Protein AF-A0A662J8A5-F1 (afdb_monomer)

Secondary structure (DSSP, 8-state):
-PPPEEEEEES-TTSHHHHHHHHHHHTTT-EEEEE-GGGEEE-SSSSS-EEETTEEGGGSSEEEEE------HHHHHHHHHHHHHHHTT-

Mean predicted aligned error: 3.92 Å

Nearest PDB structures (foldseek):
  7qys-assembly2_F  TM=7.679E-01  e=4.227E-04  Pseudomonas syringae pv. tomato str. DC3000
  7qys-assembly1_B  TM=7.690E-01  e=4.834E-04  Pseudomonas syringae pv. tomato str. DC3000
  7qys-assembly2_H  TM=7.612E-01  e=4.520E-04  Pseudomonas syringae pv.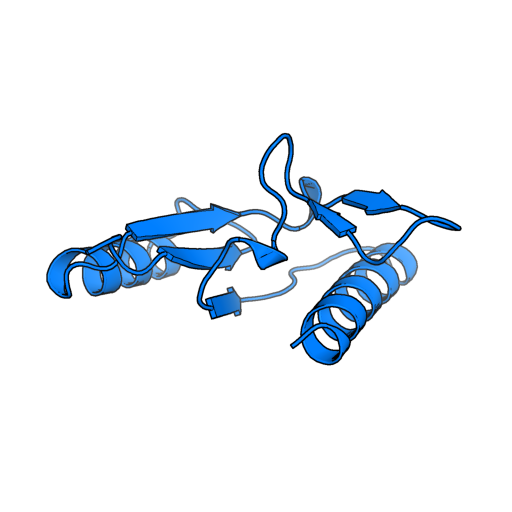 tomato str. DC3000
  7qys-assembly1_D  TM=7.699E-01  e=5.169E-04  Pseudomonas syringae pv. tomato str. DC3000
  7qyr-assembly1_F  TM=7.658E-01  e=8.268E-04  Pseudomonas aeruginosa PAO1

Foldseek 3Di:
DDFAEEEEEEPDCPDPVNVVVCVVCVVVRYHYHYHYLVQWDDDDPDPQFIARVPGTPVVHPYYDQYDNDDDPPVSSVVSVVNVVSVVVVD

Sequence (90 aa):
MRDMRIGLLTRNVDSWCSNQLCEAMRRRGIEPVPLRFQQLAAWVGFKRKVSSGSLTLDELDALIVRPIGPGSLDECLLRIDLLHRLYRGG

Solvent-accessible surface area (backbone atoms only — not comparable to full-atom values): 5385 Å² total; per-residue (Å²): 133,83,71,52,34,35,32,38,35,21,73,52,65,84,36,70,72,41,45,54,50,40,51,59,30,47,79,68,62,26,46,61,42,77,38,43,72,91,50,56,48,72,61,82,97,54,85,92,47,47,26,49,82,91,45,53,60,85,79,38,80,43,76,46,80,46,63,91,64,89,67,56,72,67,54,50,51,49,56,51,52,52,51,53,53,50,64,74,71,110

Structure (mmCIF, N/CA/C/O backbone):
data_AF-A0A662J8A5-F1
#
_entry.id   AF-A0A662J8A5-F1
#
loop_
_atom_site.group_PDB
_atom_site.id
_atom_site.type_symbol
_atom_site.label_atom_id
_atom_site.label_alt_id
_atom_site.label_comp_id
_atom_site.label_asym_id
_atom_site.label_entity_id
_atom_site.label_seq_id
_atom_site.pdbx_PDB_ins_code
_atom_site.Cartn_x
_atom_site.Cartn_y
_atom_site.Cartn_z
_atom_site.occupancy
_atom_site.B_iso_or_equiv
_atom_site.auth_seq_id
_atom_site.auth_comp_id
_atom_site.auth_asym_id
_atom_site.auth_atom_id
_atom_site.pdbx_PDB_model_num
ATOM 1 N N . MET A 1 1 ? -18.049 5.540 17.085 1.00 52.34 1 MET A N 1
ATOM 2 C CA . MET A 1 1 ? -16.870 4.692 16.802 1.00 52.34 1 MET A CA 1
ATOM 3 C C . MET A 1 1 ? -16.530 4.921 15.342 1.00 52.34 1 MET A C 1
ATOM 5 O O . MET A 1 1 ? -17.469 5.006 14.563 1.00 52.34 1 MET A O 1
ATOM 9 N N . ARG A 1 2 ? -15.263 5.153 14.984 1.00 69.69 2 ARG A N 1
ATOM 10 C CA . ARG A 1 2 ? -14.889 5.252 13.566 1.00 69.69 2 ARG A CA 1
ATOM 11 C C . ARG A 1 2 ? -14.791 3.825 13.026 1.00 69.69 2 ARG A C 1
ATOM 13 O O . ARG A 1 2 ? -14.237 2.978 13.724 1.00 69.69 2 ARG A O 1
ATOM 20 N N . ASP A 1 3 ? -15.368 3.565 11.859 1.00 83.38 3 ASP A N 1
ATOM 21 C CA . ASP A 1 3 ? -15.241 2.257 11.216 1.00 83.38 3 ASP A CA 1
ATOM 22 C C . ASP A 1 3 ? -13.766 1.996 10.892 1.00 83.38 3 ASP A C 1
ATOM 24 O O . ASP A 1 3 ? -13.040 2.918 10.512 1.00 83.38 3 A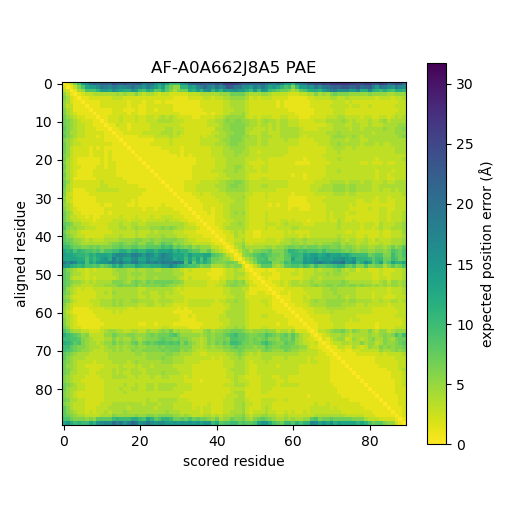SP A O 1
ATOM 28 N N . MET A 1 4 ? -13.319 0.754 11.084 1.00 95.38 4 MET A N 1
ATOM 29 C CA . MET A 1 4 ? -11.949 0.345 10.773 1.00 95.38 4 MET A CA 1
ATOM 30 C C . MET A 1 4 ? -11.716 0.456 9.262 1.00 95.38 4 MET A C 1
ATOM 32 O O . MET A 1 4 ? -12.523 -0.039 8.475 1.00 95.38 4 MET A O 1
ATOM 36 N N . ARG A 1 5 ? -10.604 1.063 8.850 1.00 96.62 5 ARG A N 1
ATOM 37 C CA . ARG A 1 5 ? -10.232 1.313 7.454 1.00 96.62 5 ARG A CA 1
ATOM 38 C C . ARG A 1 5 ? -8.991 0.511 7.099 1.00 96.62 5 ARG A C 1
ATOM 40 O O . ARG A 1 5 ? -7.922 0.731 7.664 1.00 96.62 5 ARG A O 1
ATOM 47 N N . ILE A 1 6 ? -9.107 -0.393 6.129 1.00 97.19 6 ILE A N 1
ATOM 48 C CA . ILE A 1 6 ? -7.974 -1.206 5.670 1.00 97.19 6 ILE A CA 1
ATOM 49 C C . ILE A 1 6 ? -7.633 -0.860 4.226 1.00 97.19 6 ILE A C 1
ATOM 51 O O . ILE A 1 6 ? -8.461 -0.983 3.322 1.00 97.19 6 ILE A O 1
ATOM 55 N N . GLY A 1 7 ? -6.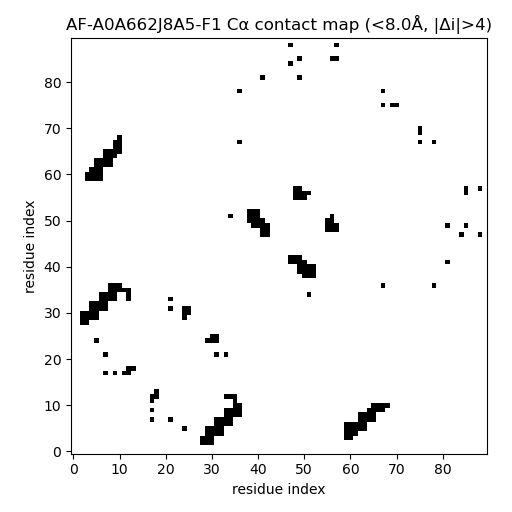380 -0.479 3.995 1.00 96.25 7 GLY A N 1
ATOM 56 C CA . GLY A 1 7 ? -5.836 -0.298 2.658 1.00 96.25 7 GLY A CA 1
ATOM 57 C C . GLY A 1 7 ? -5.651 -1.626 1.931 1.00 96.25 7 GLY A C 1
ATOM 58 O O . GLY A 1 7 ? -5.117 -2.582 2.492 1.00 96.25 7 GLY A O 1
ATOM 59 N N . LEU A 1 8 ? -6.022 -1.677 0.654 1.00 96.88 8 LEU A N 1
ATOM 60 C CA . LEU A 1 8 ? -5.697 -2.776 -0.251 1.00 96.88 8 LEU A CA 1
ATOM 61 C C . LEU A 1 8 ? -4.785 -2.257 -1.362 1.00 96.88 8 LEU A C 1
ATOM 63 O O . LEU A 1 8 ? -5.253 -1.739 -2.374 1.00 96.88 8 LEU A O 1
ATOM 67 N 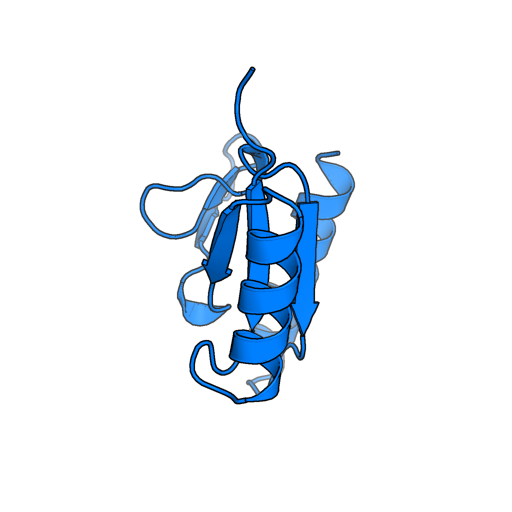N . LEU A 1 9 ? -3.476 -2.412 -1.175 1.00 95.38 9 LEU A N 1
ATOM 68 C CA . LEU A 1 9 ? -2.470 -2.029 -2.154 1.00 95.38 9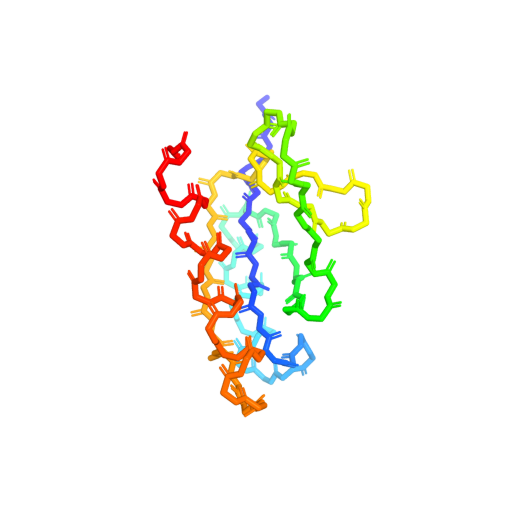 LEU A CA 1
ATOM 69 C C . LEU A 1 9 ? -2.279 -3.149 -3.173 1.00 95.38 9 LEU A C 1
ATOM 71 O O . LEU A 1 9 ? -1.732 -4.211 -2.861 1.00 95.38 9 LEU A O 1
ATOM 75 N N . THR A 1 10 ? -2.734 -2.918 -4.401 1.00 93.75 10 THR A N 1
ATOM 76 C CA . THR A 1 10 ? -2.752 -3.950 -5.436 1.00 93.75 10 THR A CA 1
ATOM 77 C C . THR A 1 10 ? -2.451 -3.432 -6.833 1.00 93.75 10 THR A C 1
ATOM 79 O O . THR A 1 10 ? -2.655 -2.263 -7.149 1.00 93.75 10 THR A O 1
ATOM 82 N N . ARG A 1 11 ? -1.965 -4.326 -7.704 1.00 90.44 11 ARG A N 1
ATOM 83 C CA . ARG A 1 11 ? -1.725 -4.024 -9.121 1.00 90.44 11 ARG A CA 1
ATOM 84 C C . ARG A 1 11 ? -3.014 -3.654 -9.857 1.00 90.44 11 ARG A C 1
ATOM 86 O O . ARG A 1 11 ? -2.998 -2.755 -10.690 1.00 90.44 11 ARG A O 1
ATOM 93 N N . ASN A 1 12 ? -4.101 -4.378 -9.592 1.00 91.56 12 ASN A N 1
ATOM 94 C CA . ASN A 1 12 ? -5.392 -4.162 -10.237 1.00 91.56 12 ASN A CA 1
ATOM 95 C C . ASN A 1 12 ? -6.507 -4.194 -9.188 1.00 91.56 12 ASN A C 1
ATOM 97 O O . ASN A 1 12 ? -6.854 -5.256 -8.664 1.00 91.56 12 ASN A O 1
ATOM 101 N N . VAL A 1 13 ? -7.054 -3.016 -8.899 1.00 91.44 13 VAL A N 1
ATOM 102 C CA . VAL A 1 13 ? -8.135 -2.825 -7.923 1.00 91.44 13 VAL A CA 1
ATOM 103 C C . VAL A 1 13 ? -9.440 -3.486 -8.370 1.00 91.44 13 VAL A C 1
ATOM 105 O O . VAL A 1 13 ? -10.183 -3.953 -7.518 1.00 91.44 13 VAL A O 1
ATOM 108 N N . ASP A 1 14 ? -9.640 -3.645 -9.680 1.00 93.19 14 ASP A N 1
ATOM 109 C CA . ASP A 1 14 ? -10.848 -4.225 -10.279 1.00 93.19 14 ASP A CA 1
ATOM 110 C C . ASP A 1 14 ? -10.724 -5.739 -10.523 1.00 93.19 14 ASP A C 1
ATOM 112 O O . ASP A 1 14 ? -11.621 -6.374 -11.080 1.00 93.19 14 ASP A O 1
ATOM 116 N N . SER A 1 15 ? -9.598 -6.354 -10.136 1.00 94.25 15 SER A N 1
ATOM 117 C CA . SER A 1 15 ? -9.426 -7.802 -10.279 1.00 94.25 15 SER A CA 1
ATOM 118 C C . SER A 1 15 ? -10.380 -8.574 -9.365 1.00 94.25 15 SER A C 1
ATOM 120 O O . SER A 1 15 ? -10.727 -8.111 -8.278 1.00 94.25 15 SER A O 1
ATOM 122 N N . TRP A 1 16 ? -10.736 -9.803 -9.757 1.00 95.44 16 TRP A N 1
ATOM 123 C CA . TRP A 1 16 ? -11.597 -10.668 -8.944 1.00 95.44 16 TRP A CA 1
ATOM 124 C C . TRP A 1 16 ? -11.074 -10.823 -7.508 1.00 95.44 16 TRP A C 1
ATOM 126 O O . TRP A 1 16 ? -11.819 -10.626 -6.555 1.00 95.44 16 TRP A O 1
ATOM 136 N N . CYS A 1 17 ? -9.773 -11.078 -7.333 1.00 93.19 17 CYS A N 1
ATOM 137 C CA . CYS A 1 17 ? -9.152 -11.210 -6.013 1.00 93.19 17 CYS A CA 1
ATOM 138 C C . CYS A 1 17 ? -9.295 -9.943 -5.154 1.00 93.19 17 CYS A C 1
ATOM 140 O O . CYS A 1 17 ? -9.522 -10.045 -3.947 1.00 93.19 17 CYS A O 1
ATOM 142 N N . SER A 1 18 ? -9.143 -8.766 -5.766 1.00 95.19 18 SER A N 1
ATOM 143 C CA . SER A 1 18 ? -9.265 -7.476 -5.081 1.00 95.19 18 SER A CA 1
ATOM 144 C C . SER A 1 18 ? -10.707 -7.217 -4.662 1.00 95.19 18 SER A C 1
ATOM 146 O O . SER A 1 18 ? -10.958 -6.908 -3.500 1.00 95.19 18 SER A O 1
ATOM 148 N N . ASN A 1 19 ? -11.659 -7.459 -5.567 1.00 96.50 19 ASN A N 1
ATOM 149 C CA . ASN A 1 19 ? -13.084 -7.345 -5.273 1.00 96.50 19 ASN A CA 1
ATOM 150 C C . ASN A 1 19 ? -13.510 -8.291 -4.146 1.00 96.50 19 ASN A C 1
ATOM 152 O O . ASN A 1 19 ? -14.181 -7.859 -3.214 1.00 96.50 19 ASN A O 1
ATOM 156 N N . GLN A 1 20 ? -13.053 -9.546 -4.162 1.00 97.56 20 GLN A N 1
ATOM 157 C CA . GLN A 1 20 ? -13.360 -10.510 -3.102 1.00 97.56 20 GLN A CA 1
ATOM 158 C C . GLN A 1 20 ? -12.832 -10.071 -1.729 1.00 97.56 20 GLN A C 1
ATOM 160 O O . GLN A 1 20 ? -13.510 -10.279 -0.722 1.00 97.56 20 GLN A O 1
ATOM 165 N N . LEU A 1 21 ? -11.645 -9.455 -1.668 1.00 96.81 21 LEU A N 1
ATOM 166 C CA . LEU A 1 21 ? -11.102 -8.906 -0.422 1.00 96.81 21 LEU A CA 1
ATOM 167 C C . LEU A 1 21 ? -11.905 -7.697 0.061 1.00 96.81 21 LEU A C 1
ATOM 169 O O . LEU A 1 21 ? -12.286 -7.661 1.230 1.00 96.81 21 LEU A O 1
ATOM 173 N N . CYS A 1 22 ? -12.211 -6.753 -0.830 1.00 97.12 22 CYS A N 1
ATOM 174 C CA . CYS A 1 22 ? -13.035 -5.589 -0.507 1.00 97.12 22 CYS A CA 1
ATOM 175 C C . CYS A 1 22 ? -14.419 -6.003 0.015 1.00 97.12 22 CYS A C 1
ATOM 177 O O . CYS A 1 22 ? -14.875 -5.497 1.036 1.00 97.12 22 CYS A O 1
ATOM 179 N N . GLU A 1 23 ? -15.069 -6.969 -0.634 1.00 97.75 23 GLU A N 1
ATOM 180 C CA . GLU A 1 23 ? -16.349 -7.521 -0.186 1.00 97.75 23 GLU A CA 1
ATOM 181 C C . GLU A 1 23 ? -16.243 -8.198 1.186 1.00 97.75 23 GLU A C 1
ATOM 183 O O . GLU A 1 23 ? -17.089 -7.997 2.058 1.00 97.75 23 GLU A O 1
ATOM 188 N N . ALA A 1 24 ? -15.183 -8.974 1.423 1.00 97.00 24 ALA A N 1
ATOM 189 C CA . ALA A 1 24 ? -14.958 -9.625 2.711 1.00 97.00 24 ALA A CA 1
ATOM 190 C C . ALA A 1 24 ? -14.671 -8.632 3.853 1.00 97.00 24 ALA A C 1
ATOM 192 O O . ALA A 1 24 ? -14.985 -8.941 5.005 1.00 97.00 24 ALA A O 1
ATOM 193 N N . MET A 1 25 ? -14.081 -7.471 3.551 1.00 96.94 25 MET A N 1
ATOM 194 C CA . MET A 1 25 ? -13.921 -6.356 4.492 1.00 96.94 25 MET A CA 1
ATOM 195 C C . MET A 1 25 ? -15.272 -5.716 4.807 1.00 96.94 25 MET A C 1
ATOM 1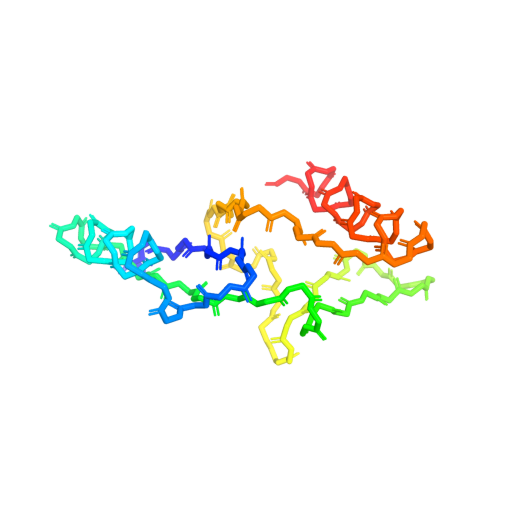97 O O . MET A 1 25 ? -15.657 -5.652 5.974 1.00 96.94 25 MET A O 1
ATOM 201 N N . ARG A 1 26 ? -16.047 -5.353 3.776 1.00 97.00 26 ARG A N 1
ATOM 202 C CA . ARG A 1 26 ? -17.371 -4.729 3.940 1.00 97.00 26 ARG A CA 1
ATOM 203 C C . ARG A 1 26 ? -18.321 -5.589 4.768 1.00 97.00 26 ARG A C 1
ATOM 205 O O . ARG A 1 26 ? -18.964 -5.079 5.679 1.00 97.00 26 ARG A O 1
ATOM 212 N N . ARG A 1 27 ? -18.355 -6.908 4.533 1.00 97.38 27 ARG A N 1
ATOM 213 C CA . ARG A 1 27 ? -19.169 -7.856 5.328 1.00 97.38 27 ARG A CA 1
ATOM 214 C C . ARG A 1 27 ? -18.799 -7.900 6.813 1.00 97.38 27 ARG A C 1
ATOM 216 O O . ARG A 1 27 ? -19.597 -8.373 7.613 1.00 97.38 27 ARG A O 1
ATOM 223 N N . ARG A 1 28 ? -17.599 -7.444 7.178 1.00 95.88 28 ARG A N 1
ATOM 224 C CA . ARG A 1 28 ? -17.120 -7.344 8.564 1.00 95.88 28 ARG A CA 1
ATOM 225 C C . ARG A 1 28 ? -17.228 -5.926 9.137 1.00 95.88 28 ARG A C 1
ATOM 227 O O . ARG A 1 28 ? -16.715 -5.697 10.225 1.00 95.88 28 ARG A O 1
ATOM 234 N N . GLY A 1 29 ? -17.864 -4.989 8.428 1.00 95.88 29 GLY A N 1
ATOM 235 C CA . GLY A 1 29 ? -17.951 -3.586 8.850 1.00 95.88 29 GLY A CA 1
ATOM 236 C C . GLY A 1 29 ? -16.628 -2.824 8.723 1.00 95.88 29 GLY A C 1
ATOM 237 O O . GLY A 1 29 ? -16.412 -1.850 9.432 1.00 95.88 29 GLY A O 1
ATOM 238 N N . ILE A 1 30 ? -15.725 -3.288 7.854 1.00 97.50 30 ILE A N 1
ATOM 239 C CA . ILE A 1 30 ? -14.435 -2.647 7.583 1.00 97.50 30 ILE A CA 1
ATOM 240 C C . ILE A 1 30 ? -14.541 -1.893 6.255 1.00 97.50 30 ILE A C 1
ATOM 242 O O . ILE A 1 30 ? -14.963 -2.470 5.250 1.00 97.50 30 ILE A O 1
ATOM 246 N N . GLU A 1 31 ? -14.124 -0.630 6.230 1.00 97.38 31 GLU A N 1
ATOM 247 C CA . GLU A 1 31 ? -14.032 0.193 5.022 1.00 97.38 31 GLU A CA 1
ATOM 248 C C . GLU A 1 31 ? -12.779 -0.204 4.214 1.00 97.38 31 GLU A C 1
ATOM 250 O O . GLU A 1 31 ? -11.651 0.001 4.679 1.00 97.38 31 GLU A O 1
ATOM 255 N N . PRO A 1 32 ? -12.925 -0.772 3.001 1.00 96.94 32 PRO A N 1
ATOM 256 C CA . PRO A 1 32 ? -11.783 -1.040 2.140 1.00 96.94 32 PRO A CA 1
ATOM 257 C C . PRO A 1 32 ? -11.319 0.241 1.438 1.00 96.94 32 PRO A C 1
ATOM 259 O O . PRO A 1 32 ? -12.117 0.939 0.813 1.00 96.94 32 PRO A O 1
ATOM 262 N N . VAL A 1 33 ? -10.011 0.490 1.443 1.00 96.75 33 VAL A N 1
ATOM 263 C CA . VAL A 1 33 ? -9.381 1.605 0.723 1.00 96.75 33 VAL A CA 1
ATOM 264 C C . VAL A 1 33 ? -8.476 1.042 -0.381 1.00 96.75 33 VAL A C 1
ATOM 266 O O . VAL A 1 33 ? -7.315 0.720 -0.123 1.00 96.75 33 VAL A O 1
ATOM 269 N N . PRO A 1 34 ? -8.981 0.843 -1.612 1.00 95.44 34 PRO A N 1
ATOM 270 C CA . PRO A 1 34 ? -8.180 0.302 -2.706 1.00 95.44 34 PRO A CA 1
ATOM 271 C C . PRO A 1 34 ? -7.131 1.316 -3.184 1.00 95.44 34 PRO A C 1
ATOM 273 O O . PRO A 1 34 ? -7.447 2.468 -3.473 1.00 95.44 34 PRO A O 1
ATOM 276 N N . LEU A 1 35 ? -5.880 0.870 -3.296 1.00 94.88 35 LEU A N 1
ATOM 277 C CA . LEU A 1 35 ? -4.714 1.688 -3.633 1.00 94.88 35 LEU A CA 1
ATOM 278 C C . LEU A 1 35 ? -3.857 0.996 -4.696 1.00 94.88 35 LEU A C 1
ATOM 280 O O . LEU A 1 35 ? -3.794 -0.234 -4.762 1.00 94.88 35 LEU A O 1
ATOM 284 N N . ARG A 1 36 ? -3.127 1.783 -5.491 1.00 92.75 36 ARG A N 1
ATOM 285 C CA . ARG A 1 36 ? -2.110 1.282 -6.429 1.00 92.75 36 ARG A CA 1
ATOM 286 C C . ARG A 1 36 ? -0.737 1.856 -6.104 1.00 92.75 36 ARG A C 1
ATOM 288 O O . ARG A 1 36 ? -0.628 3.014 -5.714 1.00 92.75 36 ARG A O 1
ATOM 295 N N . PHE A 1 37 ? 0.322 1.079 -6.339 1.00 91.44 37 PHE A N 1
ATOM 296 C CA . PHE A 1 37 ? 1.703 1.524 -6.095 1.00 91.44 37 PHE A CA 1
ATOM 297 C C . PHE A 1 37 ? 2.059 2.805 -6.851 1.00 91.44 37 PHE A C 1
ATOM 299 O O . PHE A 1 37 ? 2.753 3.654 -6.308 1.00 91.44 37 PHE A O 1
ATOM 306 N N . GLN A 1 38 ? 1.548 2.972 -8.071 1.00 89.00 38 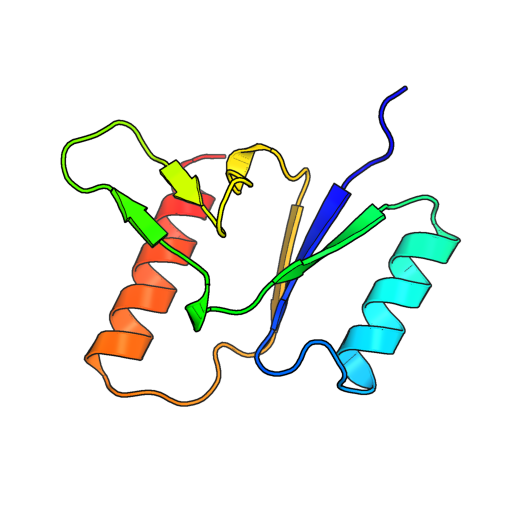GLN A N 1
ATOM 307 C CA . GLN A 1 38 ? 1.795 4.152 -8.905 1.00 89.00 38 GLN A CA 1
ATOM 308 C C . GLN A 1 38 ? 1.188 5.438 -8.333 1.00 89.00 38 GLN A C 1
ATOM 310 O O . GLN A 1 38 ? 1.508 6.524 -8.799 1.00 89.00 38 GLN A O 1
ATOM 315 N N . GLN A 1 39 ? 0.279 5.322 -7.364 1.00 90.44 39 GLN A N 1
ATOM 316 C CA . GLN A 1 39 ? -0.342 6.464 -6.699 1.00 90.44 39 GLN A CA 1
ATOM 317 C C . GLN A 1 39 ? 0.389 6.835 -5.407 1.00 90.44 39 GLN A C 1
ATOM 319 O O . GLN A 1 39 ? 0.072 7.869 -4.824 1.00 90.44 39 GLN A O 1
ATOM 324 N N . LEU A 1 40 ? 1.346 6.010 -4.961 1.00 91.62 40 LEU A N 1
ATOM 325 C CA . LEU A 1 40 ? 2.097 6.275 -3.746 1.00 91.62 40 LEU A CA 1
ATOM 326 C C . LEU A 1 40 ? 3.162 7.342 -3.988 1.00 91.62 40 LEU A C 1
ATOM 328 O O . LEU A 1 40 ? 3.972 7.237 -4.907 1.00 91.62 40 LEU A O 1
ATOM 332 N N . ALA A 1 41 ? 3.193 8.330 -3.105 1.00 90.25 41 ALA A N 1
ATOM 333 C CA . ALA A 1 41 ? 4.236 9.336 -3.025 1.00 90.25 41 ALA A CA 1
ATOM 334 C C . ALA A 1 41 ? 4.846 9.334 -1.622 1.00 90.25 41 ALA A C 1
ATOM 336 O O . ALA A 1 41 ? 4.167 9.054 -0.635 1.00 90.25 41 ALA A O 1
ATOM 337 N N . ALA A 1 42 ? 6.130 9.667 -1.526 1.00 88.88 42 ALA A N 1
ATOM 338 C CA . ALA A 1 42 ? 6.785 9.925 -0.253 1.00 88.88 42 ALA A CA 1
ATOM 339 C C . ALA A 1 42 ? 7.664 11.163 -0.343 1.00 88.88 42 ALA A C 1
ATOM 341 O O . ALA A 1 42 ? 8.211 11.490 -1.395 1.00 88.88 42 ALA A O 1
ATOM 342 N N . TRP A 1 43 ? 7.824 11.826 0.795 1.00 86.00 43 TRP A N 1
ATOM 343 C CA . TRP A 1 43 ? 8.641 13.024 0.905 1.00 86.00 43 TRP A CA 1
ATOM 344 C C . TRP A 1 43 ? 10.033 12.684 1.435 1.00 86.00 43 TRP A C 1
ATOM 346 O O . TRP A 1 43 ? 10.202 11.842 2.322 1.00 86.00 43 TRP A O 1
ATOM 356 N N . VAL A 1 44 ? 11.039 13.369 0.896 1.00 82.44 44 VAL A N 1
ATOM 357 C CA . VAL A 1 44 ? 12.434 13.297 1.344 1.00 82.44 44 VAL A CA 1
ATOM 358 C C . VAL A 1 44 ? 12.730 14.535 2.190 1.00 82.44 44 VAL A C 1
ATOM 360 O O . VAL A 1 44 ? 12.335 15.637 1.826 1.00 82.44 44 VAL A O 1
ATOM 363 N N . GLY A 1 45 ? 13.382 14.360 3.342 1.00 80.06 45 GLY A N 1
ATOM 364 C CA . GLY A 1 45 ? 13.740 15.467 4.243 1.00 80.06 45 GLY A CA 1
ATOM 365 C C . GLY A 1 45 ? 1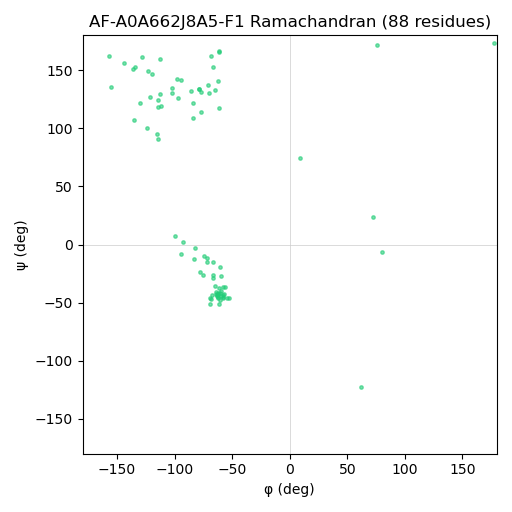2.612 15.981 5.149 1.00 80.06 45 GLY A C 1
ATOM 366 O O . GLY A 1 45 ? 12.876 16.773 6.047 1.00 80.06 45 GLY A O 1
ATOM 367 N N . PHE A 1 46 ? 11.378 15.495 4.982 1.00 72.88 46 PHE A N 1
ATOM 368 C CA . PHE A 1 46 ? 10.240 15.809 5.851 1.00 72.88 46 PHE A CA 1
ATOM 369 C C . PHE A 1 46 ? 9.776 14.580 6.637 1.00 72.88 46 PHE A C 1
ATOM 371 O O . PHE A 1 46 ? 10.072 13.435 6.290 1.00 72.88 46 PHE A O 1
ATOM 378 N N . LYS A 1 47 ? 9.056 14.814 7.739 1.00 69.38 47 LYS A N 1
ATOM 379 C CA . LYS A 1 47 ? 8.631 13.753 8.656 1.00 69.38 47 LYS A CA 1
ATOM 380 C C . LYS A 1 47 ? 7.727 12.743 7.929 1.00 69.38 47 LYS A C 1
ATOM 382 O O . LYS A 1 47 ? 6.658 13.114 7.464 1.00 69.38 47 LYS A O 1
ATOM 387 N N . ARG A 1 48 ? 8.209 11.493 7.857 1.00 64.62 48 ARG A N 1
ATOM 388 C CA . ARG A 1 48 ? 7.538 10.210 7.546 1.00 64.62 48 ARG A CA 1
ATOM 389 C C . ARG A 1 48 ? 6.087 10.306 7.045 1.00 64.62 48 ARG A C 1
ATOM 391 O O . ARG A 1 48 ? 5.172 9.942 7.770 1.00 64.62 48 ARG A O 1
ATOM 398 N N . LYS A 1 49 ? 5.887 10.726 5.795 1.00 83.06 49 LYS A N 1
ATOM 399 C CA . LYS A 1 49 ? 4.595 10.585 5.117 1.00 83.06 49 LYS A CA 1
ATOM 400 C C . LYS A 1 49 ? 4.774 9.761 3.853 1.00 83.06 49 LYS A C 1
ATOM 402 O O . LYS A 1 49 ? 5.650 10.045 3.039 1.00 83.06 49 LYS A O 1
ATOM 407 N N . VAL A 1 50 ? 3.965 8.720 3.730 1.00 90.38 50 VAL A N 1
ATOM 408 C CA . VAL A 1 50 ? 3.663 8.083 2.451 1.00 90.38 50 VAL A CA 1
ATOM 409 C C . VAL A 1 50 ? 2.194 8.377 2.211 1.00 90.38 50 VAL A C 1
ATOM 411 O O . VAL A 1 50 ? 1.382 8.184 3.115 1.00 90.38 50 VAL A O 1
ATOM 414 N N . SER A 1 51 ? 1.852 8.888 1.038 1.00 91.94 51 SER A N 1
ATOM 415 C CA . SER A 1 51 ? 0.475 9.240 0.704 1.00 91.94 51 SER A CA 1
ATOM 416 C C . SER A 1 51 ? 0.043 8.625 -0.612 1.00 91.94 51 SER A C 1
ATOM 418 O O . SER A 1 51 ? 0.866 8.250 -1.442 1.00 91.94 51 SER A O 1
ATOM 420 N N . SER A 1 52 ? -1.268 8.565 -0.804 1.00 92.12 52 SER A N 1
ATOM 421 C CA . SER A 1 52 ? -1.904 8.356 -2.095 1.00 92.12 52 SER A CA 1
ATOM 422 C C . SER A 1 52 ? -2.874 9.504 -2.339 1.00 92.12 52 SER A C 1
ATOM 424 O O . SER A 1 52 ? -3.979 9.523 -1.794 1.00 92.12 52 SER A O 1
ATOM 426 N N . GLY A 1 53 ? -2.457 10.491 -3.135 1.00 88.31 53 GLY A N 1
ATOM 427 C CA . GLY A 1 53 ? -3.203 11.743 -3.277 1.00 88.31 53 GLY A CA 1
ATOM 428 C C . GLY A 1 53 ? -3.296 12.485 -1.939 1.00 88.31 53 GLY A C 1
ATOM 429 O O . GLY A 1 53 ? -2.269 12.797 -1.337 1.00 88.31 53 GLY A O 1
ATOM 430 N N . SER A 1 54 ? -4.519 12.757 -1.479 1.00 87.75 54 SER A N 1
ATOM 431 C CA . SER A 1 54 ? -4.794 13.429 -0.200 1.00 87.75 54 SER A CA 1
ATOM 432 C C . SER A 1 54 ? -4.790 12.500 1.018 1.00 87.75 54 SER A C 1
ATOM 434 O O . SER A 1 54 ? -4.784 12.997 2.139 1.00 87.75 54 SER A O 1
ATOM 436 N N . LEU A 1 55 ? -4.795 11.178 0.819 1.00 90.94 55 LEU A N 1
ATOM 437 C CA . LEU A 1 55 ? -4.781 10.202 1.907 1.00 90.94 55 LEU A CA 1
ATOM 438 C C . LEU A 1 55 ? -3.348 9.955 2.371 1.00 90.94 55 LEU A C 1
ATOM 440 O O . LEU A 1 55 ? -2.529 9.477 1.581 1.00 90.94 55 LEU A O 1
ATOM 444 N N . THR A 1 56 ? -3.061 10.190 3.647 1.00 91.44 56 THR A N 1
ATOM 445 C CA . THR A 1 56 ? -1.811 9.725 4.259 1.00 91.44 56 THR A CA 1
ATOM 446 C C . THR A 1 56 ? -2.002 8.282 4.745 1.00 91.44 56 THR A C 1
ATOM 448 O O . THR A 1 56 ? -3.034 7.946 5.320 1.00 91.44 56 THR A O 1
ATOM 451 N N . LEU A 1 57 ? -1.063 7.382 4.434 1.00 91.44 57 LEU A N 1
ATOM 452 C CA . LEU A 1 57 ? -1.238 5.938 4.673 1.00 91.44 57 LEU A CA 1
ATOM 453 C C . LEU A 1 57 ? -1.180 5.546 6.161 1.00 91.44 57 LEU A C 1
ATOM 455 O O . LEU A 1 57 ? -1.598 4.446 6.500 1.00 91.44 57 LEU A O 1
ATOM 459 N N . ASP A 1 58 ? -0.696 6.433 7.026 1.00 8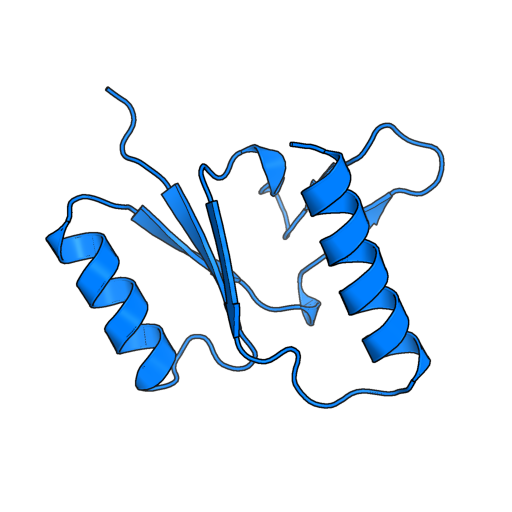8.06 58 ASP A N 1
ATOM 460 C CA . ASP A 1 58 ? -0.752 6.343 8.493 1.00 88.06 58 ASP A CA 1
ATOM 461 C C . ASP A 1 58 ? -2.167 6.574 9.064 1.00 88.06 58 ASP A C 1
ATOM 463 O O . ASP A 1 58 ? -2.409 6.297 10.233 1.00 88.06 58 ASP A O 1
ATOM 467 N N . GLU A 1 59 ? -3.121 7.048 8.254 1.00 90.38 59 GLU A N 1
ATOM 468 C CA . GLU A 1 59 ? -4.541 7.168 8.626 1.00 90.38 59 GLU A CA 1
ATOM 469 C C . GLU A 1 59 ? -5.327 5.849 8.474 1.00 90.38 59 GLU A C 1
ATOM 471 O O . GLU A 1 59 ? -6.537 5.817 8.723 1.00 90.38 59 GLU A O 1
ATOM 476 N N . LEU A 1 60 ? -4.679 4.787 7.985 1.00 93.25 60 LEU A N 1
ATOM 477 C CA . LEU A 1 60 ? -5.261 3.455 7.815 1.00 93.25 60 LEU A CA 1
ATOM 478 C C . LEU A 1 60 ? -4.945 2.586 9.034 1.00 93.25 60 LEU A C 1
ATOM 480 O O . LEU A 1 60 ? -3.823 2.602 9.528 1.00 93.25 60 LEU A O 1
ATOM 484 N N . ASP A 1 61 ? -5.898 1.757 9.459 1.00 94.38 61 ASP A N 1
ATOM 485 C CA . ASP A 1 61 ? -5.694 0.825 10.576 1.00 94.38 61 ASP A CA 1
ATOM 486 C C . ASP A 1 61 ? -4.840 -0.388 10.173 1.00 94.38 61 ASP A C 1
ATOM 488 O O . ASP A 1 61 ? -4.196 -1.018 11.009 1.00 94.38 61 ASP A O 1
ATOM 492 N N . ALA A 1 62 ? -4.849 -0.746 8.884 1.00 94.44 62 ALA A N 1
ATOM 493 C CA . ALA A 1 62 ? -3.978 -1.774 8.322 1.00 94.44 62 ALA A CA 1
ATOM 494 C C . ALA A 1 62 ? -3.779 -1.590 6.811 1.00 94.44 62 ALA A C 1
ATOM 496 O O . ALA A 1 62 ? -4.582 -0.950 6.127 1.00 94.44 62 ALA A O 1
ATOM 497 N N . LEU A 1 63 ? -2.739 -2.227 6.265 1.00 94.50 63 LEU A N 1
ATOM 498 C CA . LEU A 1 63 ? -2.456 -2.270 4.830 1.00 94.50 63 LEU A CA 1
ATOM 499 C C . LEU A 1 63 ? -2.207 -3.711 4.371 1.00 94.50 63 LEU A C 1
ATOM 501 O O . LEU A 1 63 ? -1.277 -4.375 4.823 1.00 94.50 63 LEU A O 1
ATOM 505 N N . ILE A 1 64 ? -3.008 -4.185 3.420 1.00 95.44 64 ILE A N 1
ATOM 506 C CA . ILE A 1 64 ? -2.802 -5.455 2.721 1.00 95.44 64 ILE A CA 1
ATOM 507 C C . ILE A 1 64 ? -2.093 -5.173 1.398 1.00 95.44 64 ILE A C 1
ATOM 509 O O . ILE A 1 64 ? -2.589 -4.398 0.584 1.00 95.44 64 ILE A O 1
ATOM 513 N N . VAL A 1 65 ? -0.968 -5.842 1.142 1.00 94.19 65 VAL A N 1
ATOM 514 C CA . VAL A 1 65 ? -0.161 -5.653 -0.076 1.00 94.19 65 VAL A CA 1
ATOM 515 C C . VAL A 1 65 ? -0.214 -6.901 -0.960 1.00 94.19 65 VAL A C 1
ATOM 517 O O . VAL A 1 65 ? 0.209 -7.972 -0.526 1.00 94.19 65 VAL A O 1
ATOM 520 N N . ARG A 1 66 ? -0.723 -6.797 -2.203 1.00 89.31 66 ARG A N 1
ATOM 521 C CA . ARG A 1 66 ? -0.855 -7.942 -3.135 1.00 89.31 66 ARG A CA 1
ATOM 522 C C . ARG A 1 66 ? -0.889 -7.588 -4.631 1.00 89.31 66 ARG A C 1
ATOM 524 O O . ARG A 1 66 ? -1.790 -6.878 -5.067 1.00 89.31 66 ARG A O 1
ATOM 531 N N . PRO A 1 67 ? -0.153 -8.340 -5.465 1.00 87.94 67 PRO A N 1
ATOM 532 C CA . PRO A 1 67 ? 1.310 -8.367 -5.475 1.00 87.94 67 PRO A CA 1
ATOM 533 C C . PRO A 1 67 ? 1.888 -6.975 -5.803 1.00 87.94 67 PRO A C 1
ATOM 535 O O . PRO A 1 67 ? 1.176 -6.112 -6.315 1.00 87.94 67 PRO A O 1
ATOM 538 N N . ILE A 1 68 ? 3.195 -6.781 -5.584 1.00 85.12 68 ILE A N 1
ATOM 539 C CA . ILE A 1 68 ? 3.914 -5.541 -5.961 1.00 85.12 68 ILE A CA 1
ATOM 540 C C . ILE A 1 68 ? 3.840 -5.276 -7.473 1.00 85.12 68 ILE A C 1
ATOM 542 O O . ILE A 1 68 ? 3.841 -4.128 -7.921 1.00 85.12 68 ILE A O 1
ATOM 546 N N . GLY A 1 69 ? 3.690 -6.349 -8.253 1.00 84.75 69 GLY A N 1
ATOM 547 C CA . GLY A 1 69 ? 3.633 -6.300 -9.705 1.00 84.75 69 GLY A CA 1
ATOM 548 C C . GLY A 1 69 ? 5.015 -6.089 -10.332 1.00 84.75 69 GLY A C 1
ATOM 549 O O . GLY A 1 69 ? 5.989 -5.845 -9.623 1.00 84.75 69 GLY A O 1
ATOM 550 N N . PRO A 1 70 ? 5.107 -6.206 -11.664 1.00 88.00 70 PRO A N 1
ATOM 551 C CA . PRO A 1 70 ? 6.344 -5.947 -12.386 1.00 88.00 70 PRO A CA 1
ATOM 552 C C . PRO A 1 70 ? 6.709 -4.455 -12.349 1.00 88.00 70 PRO A C 1
ATOM 554 O O . PRO A 1 70 ? 5.868 -3.589 -12.074 1.00 88.00 70 PRO A O 1
ATOM 557 N N . GLY A 1 71 ? 7.968 -4.168 -12.647 1.00 89.62 71 GLY A N 1
ATOM 558 C CA . GLY A 1 71 ? 8.536 -2.829 -12.748 1.00 89.62 71 GLY A CA 1
ATOM 559 C C . GLY A 1 71 ? 10.028 -2.917 -13.047 1.00 89.62 71 GLY A C 1
ATOM 560 O O . GLY A 1 71 ? 10.597 -4.014 -13.042 1.00 89.62 71 GLY A O 1
ATOM 561 N N . SER A 1 72 ? 10.661 -1.775 -13.300 1.00 94.38 72 SER A N 1
ATOM 562 C CA . SER A 1 72 ? 12.122 -1.697 -13.312 1.00 94.38 72 SER A CA 1
ATOM 563 C C . SER A 1 72 ? 12.698 -2.068 -11.939 1.00 94.38 72 SER A C 1
ATOM 565 O O . SER A 1 72 ? 11.983 -2.106 -10.931 1.00 94.38 72 SER A O 1
ATOM 567 N N . LEU A 1 73 ? 14.006 -2.332 -11.882 1.00 94.94 73 LEU A N 1
ATOM 568 C CA . LEU A 1 73 ? 14.689 -2.551 -10.607 1.00 94.94 73 LEU A CA 1
ATOM 569 C C . LEU A 1 73 ? 14.453 -1.374 -9.648 1.00 94.94 73 LEU A C 1
ATOM 571 O O . LEU A 1 73 ? 14.068 -1.597 -8.502 1.00 94.94 73 LEU A O 1
ATOM 575 N N . ASP A 1 74 ? 14.601 -0.143 -10.138 1.00 94.81 74 ASP A N 1
ATOM 576 C CA . ASP A 1 74 ? 14.414 1.073 -9.343 1.00 94.81 74 ASP A CA 1
ATOM 577 C C . ASP A 1 74 ? 12.972 1.230 -8.858 1.00 94.81 74 ASP A C 1
ATOM 579 O O . ASP A 1 74 ? 12.744 1.573 -7.699 1.00 94.81 74 ASP A O 1
ATOM 583 N N . GLU A 1 75 ? 11.983 0.921 -9.702 1.00 92.81 75 GLU A N 1
ATOM 584 C CA . GLU A 1 75 ? 10.581 0.928 -9.284 1.00 92.81 75 GLU A CA 1
ATOM 585 C C . GLU A 1 75 ? 10.326 -0.099 -8.178 1.00 92.81 75 GLU A C 1
ATOM 587 O O . GLU A 1 75 ? 9.670 0.210 -7.184 1.00 92.81 75 GLU A O 1
ATOM 592 N N . CYS A 1 76 ? 10.838 -1.321 -8.329 1.00 92.44 76 CYS A N 1
ATOM 593 C CA . CYS A 1 76 ? 10.684 -2.376 -7.332 1.00 92.44 76 CYS A CA 1
ATOM 594 C C . CYS A 1 76 ? 11.370 -2.006 -6.008 1.00 92.44 76 CYS A C 1
ATOM 596 O O . CYS A 1 76 ? 10.762 -2.163 -4.947 1.00 92.44 76 CYS A O 1
ATOM 598 N N . LEU A 1 77 ? 12.591 -1.465 -6.063 1.00 94.06 77 LEU A N 1
ATOM 599 C CA . LEU A 1 77 ? 13.325 -0.989 -4.889 1.00 94.06 77 LEU A CA 1
ATOM 600 C C . LEU A 1 77 ? 12.587 0.153 -4.191 1.00 94.06 77 LEU A C 1
ATOM 602 O O . LEU A 1 77 ? 12.421 0.107 -2.974 1.00 94.06 77 LEU A O 1
ATOM 606 N N . LEU A 1 78 ? 12.083 1.133 -4.945 1.00 91.88 78 LEU A N 1
ATOM 607 C CA . LEU A 1 78 ? 11.304 2.237 -4.391 1.00 91.88 78 LEU A CA 1
ATOM 608 C C . LEU A 1 78 ? 10.041 1.725 -3.691 1.00 91.88 78 LEU A C 1
ATOM 610 O O . LEU A 1 78 ? 9.777 2.100 -2.552 1.00 91.88 78 LEU A O 1
ATOM 614 N N . ARG A 1 79 ? 9.272 0.838 -4.334 1.00 92.69 79 ARG A N 1
ATOM 615 C CA . ARG A 1 79 ? 8.053 0.251 -3.749 1.00 92.69 79 ARG A CA 1
ATOM 616 C C . ARG A 1 79 ? 8.360 -0.478 -2.438 1.00 92.69 79 ARG A C 1
ATOM 618 O O . ARG A 1 79 ? 7.630 -0.303 -1.467 1.00 92.69 79 ARG A O 1
ATOM 625 N N . ILE A 1 80 ? 9.442 -1.253 -2.392 1.00 92.56 80 ILE A N 1
ATOM 626 C CA . ILE A 1 80 ? 9.884 -1.958 -1.183 1.00 92.56 80 ILE A CA 1
ATOM 627 C C . ILE A 1 80 ? 10.363 -0.983 -0.097 1.00 92.56 80 ILE A C 1
ATOM 629 O O . ILE A 1 80 ? 9.969 -1.136 1.059 1.00 92.56 80 ILE A O 1
ATOM 633 N N . ASP A 1 81 ? 11.145 0.048 -0.437 1.00 92.00 81 ASP A N 1
ATOM 634 C CA . ASP A 1 81 ? 11.575 1.067 0.532 1.00 92.00 81 ASP A CA 1
ATOM 635 C C . ASP A 1 81 ? 10.374 1.807 1.137 1.00 92.00 81 ASP A C 1
ATOM 637 O O . ASP A 1 81 ? 10.313 1.990 2.353 1.00 92.00 81 ASP A O 1
ATOM 641 N N . LEU A 1 82 ? 9.371 2.160 0.324 1.00 91.44 82 LEU A N 1
ATOM 642 C CA . LEU A 1 82 ? 8.122 2.768 0.796 1.00 91.44 82 LEU A CA 1
ATOM 643 C C . LEU A 1 82 ? 7.401 1.877 1.814 1.00 91.44 82 LEU A C 1
ATOM 645 O O . LEU A 1 82 ? 7.001 2.359 2.875 1.00 91.44 82 LEU A O 1
ATOM 649 N N . LEU A 1 83 ? 7.279 0.577 1.531 1.00 91.88 83 LEU A N 1
ATOM 650 C CA . LEU A 1 83 ? 6.666 -0.379 2.457 1.00 91.88 83 LEU A CA 1
ATOM 651 C C . LEU A 1 83 ? 7.467 -0.515 3.756 1.00 91.88 83 LEU A C 1
ATOM 653 O O . LEU A 1 83 ? 6.887 -0.511 4.839 1.00 91.88 83 LEU A O 1
ATOM 657 N N . HIS A 1 84 ? 8.798 -0.577 3.677 1.00 91.31 84 HIS A N 1
ATOM 658 C CA . HIS A 1 84 ? 9.641 -0.605 4.872 1.00 91.31 84 HIS A CA 1
ATOM 659 C C . HIS A 1 84 ? 9.553 0.690 5.682 1.00 91.31 84 HIS A C 1
ATOM 661 O O . HIS A 1 84 ? 9.608 0.647 6.911 1.00 91.31 84 HIS A O 1
ATOM 667 N N . ARG A 1 85 ? 9.411 1.850 5.031 1.00 88.31 85 ARG A N 1
ATOM 668 C CA . ARG A 1 85 ? 9.183 3.126 5.723 1.00 88.31 85 ARG A CA 1
ATOM 669 C C . ARG A 1 85 ? 7.863 3.132 6.479 1.00 88.31 85 ARG A C 1
ATOM 671 O O . ARG A 1 85 ? 7.868 3.588 7.619 1.00 88.31 85 ARG A O 1
ATOM 678 N N . LEU A 1 86 ? 6.791 2.623 5.870 1.00 88.88 86 LEU A N 1
ATOM 679 C CA . LEU A 1 86 ? 5.487 2.466 6.518 1.00 88.88 86 LEU A CA 1
ATOM 680 C C . LEU A 1 86 ? 5.580 1.531 7.720 1.00 88.88 86 LEU A C 1
ATOM 682 O O . LEU A 1 86 ? 5.245 1.940 8.818 1.00 88.88 86 LEU A O 1
ATOM 686 N N . TYR A 1 87 ? 6.158 0.341 7.545 1.00 89.06 87 TYR A N 1
ATOM 687 C CA . TYR A 1 87 ? 6.320 -0.636 8.627 1.00 89.06 87 TYR A CA 1
ATOM 688 C C . TYR A 1 87 ? 7.126 -0.095 9.823 1.00 89.06 87 TYR A C 1
ATOM 690 O O . TYR A 1 87 ? 6.822 -0.385 10.974 1.00 89.06 87 TYR A O 1
ATOM 698 N N . ARG A 1 88 ? 8.158 0.725 9.575 1.00 86.19 88 ARG A N 1
ATOM 699 C CA . ARG A 1 88 ? 8.924 1.408 10.641 1.00 86.19 88 ARG A CA 1
ATOM 700 C C . ARG A 1 88 ? 8.169 2.579 11.286 1.00 86.19 88 ARG A C 1
ATOM 702 O O . ARG A 1 88 ? 8.676 3.182 12.235 1.00 86.19 88 ARG A O 1
ATOM 709 N N . GLY A 1 89 ? 7.041 2.984 10.714 1.00 78.75 89 GLY A N 1
ATOM 710 C CA . GLY A 1 89 ? 6.164 4.031 11.229 1.00 78.75 89 GLY A CA 1
ATOM 711 C C . GLY A 1 89 ? 5.278 3.569 12.385 1.00 78.75 89 GLY A C 1
ATOM 712 O O . GLY A 1 89 ? 4.925 4.415 13.205 1.00 78.75 89 GLY A O 1
ATOM 713 N N . GLY A 1 90 ? 5.016 2.262 12.481 1.00 62.75 90 GLY A N 1
ATOM 714 C CA . GLY A 1 90 ? 3.945 1.683 13.297 1.00 62.75 90 GLY A CA 1
ATOM 715 C C . GLY A 1 90 ? 2.736 1.360 12.434 1.00 62.75 90 GLY A C 1
ATOM 716 O O . GLY A 1 90 ? 1.664 1.176 13.039 1.00 62.75 90 GLY A O 1
#

pLDDT: mean 90.38, std 8.04, range [52.34, 97.75]

Radius of gyration: 13.37 Å; Cα contacts (8 Å, |Δi|>4): 124; chains: 1; bounding box: 34×27×30 Å